Protein AF-A0A7T8GLV0-F1 (afdb_monomer_lite)

InterPro domains:
  IPR029021 Protein-tyrosine phosphatase-like [G3DSA:3.90.190.10] (1-58)
  IPR029021 Protein-tyrosine phosphatase-like [SSF52799] (1-53)

Structure (mmCIF, N/CA/C/O backbone):
data_AF-A0A7T8GLV0-F1
#
_entry.id   AF-A0A7T8GLV0-F1
#
loop_
_atom_site.group_PDB
_atom_site.id
_atom_site.type_symbol
_atom_site.label_atom_id
_atom_site.label_alt_id
_atom_site.label_comp_id
_atom_site.label_asym_id
_atom_site.label_entity_id
_atom_site.label_seq_id
_atom_site.pdbx_PDB_ins_code
_atom_site.Cartn_x
_atom_site.Cartn_y
_atom_site.Cartn_z
_atom_site.occupancy
_atom_site.B_iso_or_equiv
_atom_site.auth_seq_id
_atom_site.auth_comp_id
_atom_site.auth_asym_id
_atom_site.auth_atom_id
_atom_site.pdbx_PDB_model_num
ATOM 1 N N . LEU A 1 1 ? -12.041 15.255 6.692 1.00 55.09 1 LEU A N 1
ATOM 2 C CA . LEU A 1 1 ? -13.062 15.262 7.763 1.00 55.09 1 LEU A CA 1
ATOM 3 C C . LEU A 1 1 ? -12.495 14.511 8.959 1.00 55.09 1 LEU A C 1
ATOM 5 O O . LEU A 1 1 ? -12.100 13.363 8.773 1.00 55.09 1 LEU A O 1
ATOM 9 N N . PRO A 1 2 ? -12.372 15.136 10.138 1.00 69.75 2 PRO A N 1
ATOM 10 C CA . PRO A 1 2 ? -11.974 14.426 11.350 1.00 69.75 2 PRO A CA 1
ATOM 11 C C . PRO A 1 2 ? -12.902 13.226 11.593 1.00 69.75 2 PRO A C 1
ATOM 13 O O . PRO A 1 2 ? -14.115 13.362 11.470 1.00 69.75 2 PRO A O 1
ATOM 16 N N . GLY A 1 3 ? -12.335 12.058 11.904 1.00 75.19 3 GLY A N 1
ATOM 17 C CA . GLY A 1 3 ? -13.100 10.863 12.286 1.00 75.19 3 GLY A CA 1
ATOM 18 C C . GLY A 1 3 ? -13.435 9.868 11.169 1.00 75.19 3 GLY A C 1
ATOM 19 O O . GLY A 1 3 ? -13.902 8.781 11.484 1.00 75.19 3 GLY A O 1
ATOM 20 N N . PHE A 1 4 ? -13.163 10.170 9.894 1.00 83.12 4 PHE A N 1
ATOM 21 C CA . PHE A 1 4 ? -13.374 9.196 8.814 1.00 83.12 4 PHE A CA 1
ATOM 22 C C . PHE A 1 4 ? -12.099 8.355 8.578 1.00 83.12 4 PHE A C 1
ATOM 24 O O . PHE A 1 4 ? -11.034 8.949 8.374 1.00 83.12 4 PHE A O 1
ATOM 31 N N . PRO A 1 5 ? -12.155 7.007 8.616 1.00 88.69 5 PRO A N 1
ATOM 32 C CA . PRO A 1 5 ? -10.977 6.134 8.565 1.00 88.69 5 PRO A CA 1
ATOM 33 C C . PRO A 1 5 ? -10.452 5.968 7.130 1.00 88.69 5 PRO A C 1
ATOM 35 O O . PRO A 1 5 ? -10.502 4.889 6.546 1.00 88.69 5 PRO A O 1
ATOM 38 N N . VAL A 1 6 ? -9.948 7.058 6.549 1.00 91.50 6 VAL A N 1
ATOM 39 C CA . VAL A 1 6 ? -9.307 7.072 5.227 1.00 91.50 6 VAL A CA 1
ATOM 40 C C . VAL A 1 6 ? -7.810 7.264 5.390 1.00 91.50 6 VAL A C 1
ATOM 42 O O . VAL A 1 6 ? -7.350 8.187 6.061 1.00 91.50 6 VAL A O 1
ATOM 45 N N . PHE A 1 7 ? -7.055 6.384 4.743 1.00 92.06 7 PHE A N 1
ATOM 46 C CA . PHE A 1 7 ? -5.601 6.341 4.796 1.00 92.06 7 PHE A CA 1
ATOM 47 C C . PHE A 1 7 ? -5.041 6.379 3.378 1.00 92.06 7 PHE A C 1
ATOM 49 O O . PHE A 1 7 ? -5.690 5.940 2.431 1.00 92.06 7 PHE A O 1
ATOM 56 N N . GLY A 1 8 ? -3.823 6.895 3.242 1.00 93.94 8 GLY A N 1
ATOM 57 C CA . GLY A 1 8 ? -3.099 6.939 1.980 1.00 93.94 8 GLY A CA 1
ATOM 58 C C . GLY A 1 8 ? -1.670 6.452 2.164 1.00 93.94 8 GLY A C 1
ATOM 59 O O . GLY A 1 8 ? -1.089 6.569 3.242 1.00 93.94 8 GLY A O 1
ATOM 60 N N . THR A 1 9 ? -1.107 5.897 1.101 1.00 95.56 9 THR A N 1
ATOM 61 C CA . THR A 1 9 ? 0.295 5.493 1.038 1.00 95.56 9 THR A CA 1
ATOM 62 C C . THR A 1 9 ? 0.783 5.587 -0.404 1.00 95.56 9 THR A C 1
ATOM 64 O O . THR A 1 9 ? -0.021 5.592 -1.338 1.00 95.56 9 THR A O 1
ATOM 67 N N . GLY A 1 10 ? 2.100 5.665 -0.589 1.00 95.50 10 GLY A N 1
ATOM 68 C CA . GLY A 1 10 ? 2.708 5.395 -1.891 1.00 95.50 10 GLY A CA 1
ATOM 69 C C . GLY A 1 10 ? 2.589 3.912 -2.252 1.00 95.50 10 GLY A C 1
ATOM 70 O O . GLY A 1 10 ? 2.148 3.102 -1.438 1.00 95.50 10 GLY A O 1
ATOM 71 N N . GLN A 1 11 ? 3.020 3.529 -3.456 1.00 96.12 11 GLN A N 1
ATOM 72 C CA . GLN A 1 11 ? 3.014 2.123 -3.865 1.00 96.12 11 GLN A CA 1
ATOM 73 C C . GLN A 1 11 ? 3.870 1.276 -2.905 1.00 96.12 11 GLN A C 1
ATOM 75 O O . GLN A 1 11 ? 5.095 1.431 -2.890 1.00 96.12 11 GLN A O 1
ATOM 80 N N . PRO A 1 12 ? 3.280 0.361 -2.115 1.00 97.31 12 PRO A N 1
ATOM 81 C CA . PRO A 1 12 ? 4.056 -0.400 -1.154 1.00 97.31 12 PRO A CA 1
ATOM 82 C C . PRO A 1 12 ? 4.658 -1.647 -1.806 1.00 97.31 12 PRO A C 1
ATOM 84 O O . PRO A 1 12 ? 4.122 -2.191 -2.773 1.00 97.31 12 PRO A O 1
ATOM 87 N N . THR A 1 13 ? 5.730 -2.172 -1.211 1.00 98.00 13 THR A N 1
ATOM 88 C CA . THR A 1 13 ? 6.135 -3.575 -1.413 1.00 98.00 13 THR A CA 1
ATOM 89 C C . THR A 1 13 ? 5.094 -4.523 -0.811 1.00 98.00 13 THR A C 1
ATOM 91 O O . THR A 1 13 ? 4.290 -4.115 0.027 1.00 98.00 13 THR A O 1
ATOM 94 N N . MET A 1 14 ? 5.143 -5.816 -1.141 1.00 96.44 14 MET A N 1
ATOM 95 C CA . MET A 1 14 ? 4.259 -6.820 -0.515 1.00 96.44 14 MET A CA 1
ATOM 96 C C . MET A 1 14 ? 4.411 -6.882 1.016 1.00 96.44 14 MET A C 1
ATOM 98 O O . MET A 1 14 ? 3.459 -7.182 1.740 1.00 96.44 14 MET A O 1
ATOM 102 N N . LYS A 1 15 ? 5.616 -6.604 1.530 1.00 97.94 15 LYS A N 1
ATOM 103 C CA . LYS A 1 15 ? 5.874 -6.488 2.973 1.00 97.94 15 LYS A CA 1
ATOM 104 C C . LYS A 1 15 ? 5.335 -5.169 3.526 1.00 97.94 15 LYS A C 1
ATOM 106 O O . LYS A 1 15 ? 4.744 -5.161 4.600 1.00 97.94 15 LYS A O 1
ATOM 111 N N . GLY A 1 16 ? 5.523 -4.075 2.787 1.00 97.38 16 GLY A N 1
ATOM 112 C CA . GLY A 1 16 ? 4.998 -2.755 3.131 1.00 97.38 16 GLY A CA 1
ATOM 113 C C . GLY A 1 16 ? 3.476 -2.752 3.244 1.00 97.38 16 GLY A C 1
ATOM 114 O O . GLY A 1 16 ? 2.959 -2.235 4.221 1.00 97.38 16 GLY A O 1
ATOM 115 N N . PHE A 1 17 ? 2.774 -3.420 2.324 1.00 95.44 17 PHE A N 1
ATOM 116 C CA . PHE A 1 17 ? 1.316 -3.550 2.340 1.00 95.44 17 PHE A CA 1
ATOM 117 C C . PHE A 1 17 ? 0.807 -4.112 3.674 1.00 95.44 17 PHE A C 1
ATOM 119 O O . PHE A 1 17 ? -0.048 -3.507 4.314 1.00 95.44 17 PHE A O 1
ATOM 126 N N . ARG A 1 18 ? 1.396 -5.222 4.146 1.00 94.75 18 ARG A N 1
ATOM 127 C CA . ARG A 1 18 ? 1.034 -5.826 5.440 1.00 94.75 18 ARG A CA 1
ATOM 128 C C . ARG A 1 18 ? 1.286 -4.865 6.602 1.00 94.75 18 ARG A C 1
ATOM 130 O O . ARG A 1 18 ? 0.393 -4.650 7.413 1.00 94.75 18 ARG A O 1
ATOM 137 N N . LYS A 1 19 ? 2.455 -4.219 6.619 1.00 96.62 19 LYS A N 1
ATOM 138 C CA . LYS A 1 19 ? 2.811 -3.230 7.647 1.00 96.62 19 LYS A CA 1
ATOM 139 C C . LYS A 1 19 ? 1.886 -2.014 7.662 1.00 96.62 19 LYS A C 1
ATOM 141 O O . LYS A 1 19 ? 1.598 -1.490 8.730 1.00 96.62 19 LYS A O 1
ATOM 146 N N . CYS A 1 20 ? 1.418 -1.560 6.500 1.00 94.75 20 CYS A N 1
ATOM 147 C CA . CYS A 1 20 ? 0.453 -0.465 6.409 1.00 94.75 20 CYS A CA 1
ATOM 148 C C . CYS A 1 20 ? -0.899 -0.845 7.028 1.00 94.75 20 CYS A C 1
ATOM 150 O O . CYS A 1 20 ? -1.550 0.009 7.623 1.00 94.75 20 CYS A O 1
ATOM 152 N N . LEU A 1 21 ? -1.313 -2.110 6.907 1.00 92.56 21 LEU A N 1
ATOM 153 C CA . LEU A 1 21 ? -2.584 -2.587 7.452 1.00 92.56 21 LEU A CA 1
ATOM 154 C C . LEU A 1 21 ? -2.542 -2.853 8.960 1.00 92.56 21 LEU A C 1
ATOM 156 O O . LEU A 1 21 ? -3.562 -2.674 9.612 1.00 92.56 21 LEU A O 1
ATOM 160 N N . GLU A 1 22 ? -1.398 -3.235 9.532 1.00 94.12 22 GLU A N 1
ATOM 161 C CA . GLU A 1 22 ? -1.250 -3.522 10.972 1.00 94.12 22 GLU A CA 1
ATOM 162 C C . GLU A 1 22 ? -1.876 -2.457 11.905 1.00 94.12 22 GLU A C 1
ATOM 164 O O . GLU A 1 22 ? -2.719 -2.820 12.730 1.00 94.12 22 GLU A O 1
ATOM 169 N N . PRO A 1 23 ? -1.549 -1.150 11.799 1.00 92.94 23 PRO A N 1
ATOM 170 C CA . PRO A 1 23 ? -2.153 -0.134 12.662 1.00 92.94 23 PRO A CA 1
ATOM 171 C C . PRO A 1 23 ? -3.641 0.094 12.369 1.00 92.94 23 PRO A C 1
ATOM 173 O O . PRO A 1 23 ? -4.382 0.475 13.275 1.00 92.94 23 PRO A O 1
ATOM 176 N N . ILE A 1 24 ? -4.083 -0.144 11.129 1.00 92.00 24 ILE A N 1
ATOM 177 C CA . ILE A 1 24 ? -5.484 0.004 10.721 1.00 92.00 24 ILE A CA 1
ATOM 178 C C . ILE A 1 24 ? -6.304 -1.123 11.345 1.00 92.00 24 ILE A C 1
ATOM 180 O O . ILE A 1 24 ? -7.271 -0.842 12.034 1.00 92.00 24 ILE A O 1
ATOM 184 N N . ILE A 1 25 ? -5.870 -2.376 11.208 1.00 91.50 25 ILE A N 1
ATOM 185 C CA . ILE A 1 25 ? -6.525 -3.544 11.812 1.00 91.50 25 ILE A CA 1
ATOM 186 C C . ILE A 1 25 ? -6.511 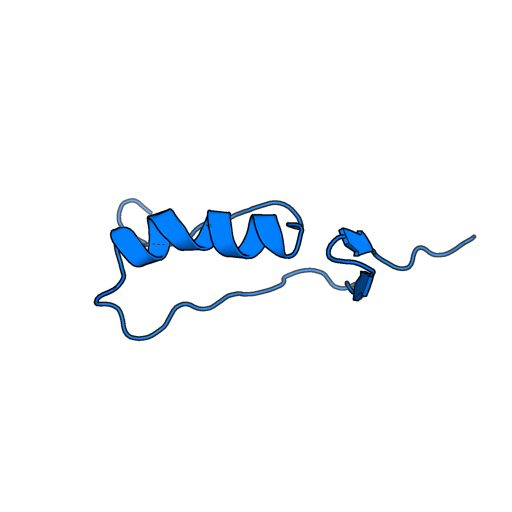-3.447 13.339 1.00 91.50 25 ILE A C 1
ATOM 188 O O . ILE A 1 25 ? -7.494 -3.774 13.988 1.00 91.50 25 ILE A O 1
ATOM 192 N N . LYS A 1 26 ? -5.420 -2.964 13.944 1.00 92.12 26 LYS A N 1
ATOM 193 C CA . LYS A 1 26 ? -5.360 -2.800 15.403 1.00 92.12 26 LYS A CA 1
ATOM 194 C C . LYS A 1 26 ? -6.391 -1.794 15.926 1.00 92.12 26 LYS A C 1
ATOM 196 O O . LYS A 1 26 ? -6.871 -1.954 17.043 1.00 92.12 26 LYS A O 1
ATOM 201 N N . LYS A 1 27 ? -6.669 -0.733 15.165 1.00 90.88 27 LYS A N 1
ATOM 202 C CA . LYS A 1 27 ? -7.569 0.349 15.583 1.00 90.88 27 LYS A CA 1
ATOM 203 C C . LYS A 1 27 ? -9.015 0.144 15.123 1.00 90.88 27 LYS A C 1
ATOM 205 O O . LYS A 1 27 ? -9.915 0.581 15.828 1.00 90.88 27 LYS A O 1
ATOM 210 N N . TYR A 1 28 ? -9.199 -0.482 13.966 1.00 88.56 28 TYR A N 1
ATOM 211 C CA . TYR A 1 28 ? -10.466 -0.627 13.251 1.00 88.56 28 TYR A CA 1
ATOM 212 C C . TYR A 1 28 ? -10.723 -2.094 12.848 1.00 88.56 28 TYR A C 1
ATOM 214 O O . TYR A 1 28 ? -11.196 -2.384 11.752 1.00 88.56 28 TYR A O 1
ATOM 222 N N . GLY A 1 29 ? -10.280 -3.052 13.664 1.00 77.38 29 GLY A N 1
ATOM 223 C CA . GLY A 1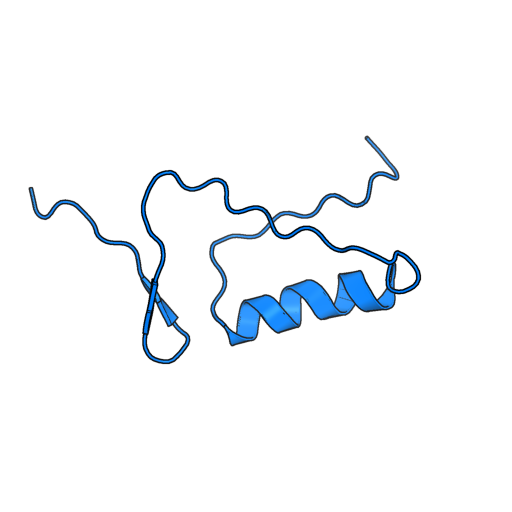 29 ? -10.399 -4.481 13.354 1.00 77.38 29 GLY A CA 1
ATOM 224 C C . GLY A 1 29 ? -11.805 -5.042 13.553 1.00 77.38 29 GLY A C 1
ATOM 225 O O . GLY A 1 29 ? -12.121 -6.092 12.996 1.00 77.38 29 GLY A O 1
ATOM 226 N N . ASP A 1 30 ? -12.641 -4.341 14.324 1.00 82.88 30 ASP A N 1
ATOM 227 C CA . ASP A 1 30 ? -14.046 -4.699 14.540 1.00 82.88 30 ASP A CA 1
ATOM 228 C C . ASP A 1 30 ? -14.908 -4.340 13.311 1.00 82.88 30 ASP A C 1
ATOM 230 O O . ASP A 1 30 ? -15.989 -4.896 13.087 1.00 82.88 30 ASP A O 1
ATOM 234 N N . GLU A 1 31 ? -14.414 -3.437 12.464 1.00 76.81 31 GLU A N 1
ATOM 235 C CA . GLU A 1 31 ? -14.970 -3.095 11.170 1.00 76.81 31 GLU A CA 1
ATOM 236 C C . GLU A 1 31 ? -14.755 -4.259 10.194 1.00 76.81 31 GLU A C 1
ATOM 238 O O . GLU A 1 31 ? -13.647 -4.583 9.772 1.00 76.81 31 GLU A O 1
ATOM 243 N N . LYS A 1 32 ? -15.859 -4.889 9.783 1.00 72.12 32 LYS A N 1
ATOM 244 C CA . LYS A 1 32 ? -15.862 -6.129 8.985 1.00 72.12 32 LYS A CA 1
ATOM 245 C C . LYS A 1 32 ? -15.158 -6.030 7.624 1.00 72.12 32 LYS A C 1
ATOM 247 O O . LYS A 1 32 ? -14.857 -7.063 7.026 1.00 72.12 32 LYS A O 1
ATOM 252 N N . HIS A 1 33 ? -14.939 -4.819 7.106 1.00 86.06 33 HIS A N 1
ATOM 253 C CA . HIS A 1 33 ? -14.416 -4.597 5.759 1.00 86.06 33 HIS A CA 1
ATOM 254 C C . H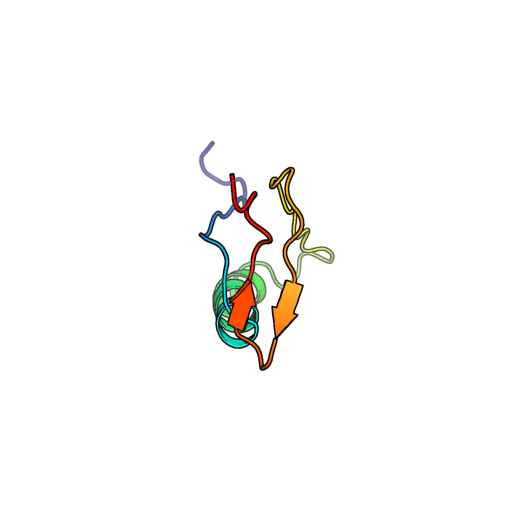IS A 1 33 ? -13.368 -3.483 5.724 1.00 86.06 33 HIS A C 1
ATOM 256 O O . HIS A 1 33 ? -13.647 -2.338 6.070 1.00 86.06 33 HIS A O 1
ATOM 262 N N . ILE A 1 34 ? -12.186 -3.815 5.201 1.00 88.88 34 ILE A N 1
ATOM 263 C CA . ILE A 1 34 ? -11.147 -2.855 4.821 1.00 88.88 34 ILE A CA 1
ATOM 264 C C . ILE A 1 34 ? -11.063 -2.855 3.296 1.00 88.88 34 ILE A C 1
ATOM 266 O O . ILE A 1 34 ? -10.757 -3.879 2.686 1.00 88.88 34 ILE A O 1
ATOM 270 N N . PHE A 1 35 ? -11.324 -1.705 2.676 1.00 92.31 35 PHE A N 1
ATOM 271 C CA . PHE A 1 35 ? -11.217 -1.542 1.228 1.00 92.31 35 PHE A CA 1
ATOM 272 C C . PHE A 1 35 ? -9.836 -1.005 0.863 1.00 92.31 35 PHE A C 1
ATOM 274 O O . PHE A 1 35 ? -9.449 0.083 1.285 1.00 92.31 35 PHE A O 1
ATOM 281 N N . TRP A 1 36 ? -9.103 -1.759 0.047 1.00 92.94 36 TRP A N 1
ATOM 282 C CA . TRP A 1 36 ? -7.869 -1.291 -0.572 1.00 92.94 36 TRP A CA 1
ATOM 283 C C . TRP A 1 36 ? -8.152 -0.876 -2.010 1.00 92.94 36 TRP A C 1
ATOM 285 O O . TRP A 1 36 ? -8.407 -1.721 -2.868 1.00 92.94 36 TRP A O 1
ATOM 295 N N . VAL A 1 37 ? -8.109 0.425 -2.272 1.00 94.88 37 VAL A N 1
ATOM 296 C CA . VAL A 1 37 ? -8.423 0.981 -3.589 1.00 94.88 37 VAL A CA 1
ATOM 297 C C . VAL A 1 37 ? -7.134 1.440 -4.256 1.00 94.88 37 VAL A C 1
ATOM 299 O O . VAL A 1 37 ? -6.426 2.297 -3.731 1.00 94.88 37 VAL A O 1
ATOM 302 N N . ASN A 1 38 ? -6.830 0.869 -5.420 1.00 93.31 38 ASN A N 1
ATOM 303 C CA . ASN A 1 38 ? -5.761 1.364 -6.277 1.00 93.31 38 ASN A CA 1
ATOM 304 C C . ASN A 1 38 ? -6.336 2.414 -7.237 1.00 93.31 38 ASN A C 1
ATOM 306 O O . ASN A 1 38 ? -7.305 2.134 -7.937 1.00 93.31 38 ASN A O 1
ATOM 310 N N . LEU A 1 39 ? -5.744 3.608 -7.249 1.00 95.69 39 LEU A N 1
ATOM 311 C CA . LEU A 1 39 ? -6.174 4.739 -8.080 1.00 95.69 39 LEU A CA 1
ATOM 312 C C . LEU A 1 39 ? -5.303 4.935 -9.330 1.00 95.69 39 LEU A C 1
ATOM 314 O O . LEU A 1 39 ? -5.474 5.916 -10.048 1.00 95.69 39 LEU A O 1
ATOM 318 N N . ARG A 1 40 ? -4.336 4.047 -9.571 1.00 93.75 40 ARG A N 1
ATOM 319 C CA . ARG A 1 40 ? -3.424 4.141 -10.714 1.00 93.75 40 ARG A CA 1
ATOM 320 C C . ARG A 1 40 ? -4.125 3.685 -11.990 1.00 93.75 40 ARG A C 1
ATOM 322 O O . ARG A 1 40 ? -4.807 2.663 -11.984 1.00 93.75 40 ARG A O 1
ATOM 329 N N . GLN A 1 41 ? -3.940 4.446 -13.067 1.00 94.38 41 GLN A N 1
ATOM 330 C CA . GLN A 1 41 ? -4.423 4.072 -14.399 1.00 94.38 41 GLN A CA 1
ATOM 331 C C . GLN A 1 41 ? -3.556 2.949 -14.976 1.00 94.38 41 GLN A C 1
ATOM 333 O O . GLN A 1 41 ? -4.044 2.027 -15.624 1.00 94.38 41 GLN A O 1
ATOM 338 N N . GLU A 1 42 ? -2.254 3.046 -14.749 1.00 92.81 42 GLU A N 1
ATOM 339 C CA . GLU A 1 42 ? -1.251 2.126 -15.241 1.00 92.81 42 GLU A CA 1
ATOM 340 C C . GLU A 1 42 ? -1.164 0.849 -14.387 1.00 92.81 42 GLU A C 1
ATOM 342 O O . GLU A 1 42 ? -1.384 0.883 -13.168 1.00 92.81 42 GLU A O 1
ATOM 347 N N . PRO A 1 43 ? -0.817 -0.301 -14.996 1.00 90.62 43 PRO A N 1
ATOM 348 C CA . PRO A 1 43 ? -0.734 -1.555 -14.268 1.00 90.62 43 PRO A CA 1
ATOM 349 C C . PRO A 1 43 ? 0.406 -1.527 -13.247 1.00 90.62 43 PRO A C 1
ATOM 351 O O . PRO A 1 43 ? 1.505 -1.019 -13.495 1.00 90.62 43 PRO A O 1
ATOM 354 N N . VAL A 1 44 ? 0.155 -2.158 -12.102 1.00 93.62 44 VAL A N 1
ATOM 355 C CA . VAL A 1 44 ? 1.185 -2.453 -11.109 1.00 93.62 44 VAL A CA 1
ATOM 356 C C . VAL A 1 44 ? 1.297 -3.957 -10.946 1.00 93.62 44 VAL A C 1
ATOM 358 O O . VAL A 1 44 ? 0.315 -4.626 -10.633 1.00 93.62 44 VAL A O 1
ATOM 361 N N . ILE A 1 45 ? 2.509 -4.474 -11.116 1.00 94.00 45 ILE A N 1
ATOM 362 C CA . ILE A 1 45 ? 2.831 -5.884 -10.906 1.00 94.00 45 ILE A CA 1
ATOM 363 C C . ILE A 1 45 ? 3.859 -6.027 -9.789 1.00 94.00 45 ILE A C 1
ATOM 365 O O . ILE A 1 45 ? 4.644 -5.118 -9.522 1.00 94.00 45 ILE A O 1
ATOM 369 N N . TYR A 1 46 ? 3.866 -7.187 -9.141 1.00 96.06 46 TYR A N 1
ATOM 370 C CA . TYR A 1 46 ? 4.835 -7.512 -8.103 1.00 96.06 46 TYR A CA 1
ATOM 371 C C . TYR A 1 46 ? 5.775 -8.612 -8.584 1.00 96.06 46 TYR A C 1
ATOM 373 O O . TYR A 1 46 ? 5.330 -9.720 -8.873 1.00 96.06 46 TYR A O 1
ATOM 381 N N . VAL A 1 47 ? 7.077 -8.325 -8.610 1.00 96.62 47 VAL A N 1
ATOM 382 C CA . VAL A 1 47 ? 8.130 -9.302 -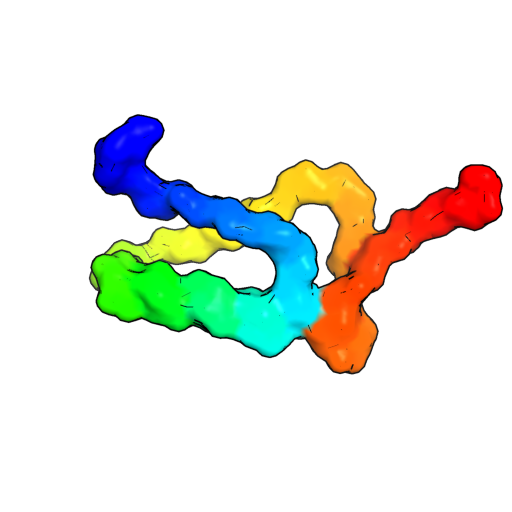8.927 1.00 96.62 47 VAL A CA 1
ATOM 383 C C . VAL A 1 47 ? 9.026 -9.429 -7.704 1.00 96.62 47 VAL A C 1
ATOM 385 O O . VAL A 1 47 ? 9.545 -8.434 -7.201 1.00 96.62 47 VAL A O 1
ATOM 388 N N . ASN A 1 48 ? 9.155 -10.644 -7.163 1.00 97.38 48 ASN A N 1
ATOM 389 C CA . ASN A 1 48 ? 9.905 -10.917 -5.927 1.00 97.38 48 ASN A CA 1
ATOM 390 C C . ASN A 1 48 ? 9.521 -9.991 -4.750 1.00 97.38 48 ASN A C 1
ATOM 392 O O . ASN A 1 48 ? 10.351 -9.602 -3.932 1.00 97.38 48 ASN A O 1
ATOM 396 N N . GLY A 1 49 ? 8.241 -9.611 -4.669 1.00 97.12 49 GLY A N 1
ATOM 397 C CA . GLY A 1 49 ? 7.696 -8.756 -3.610 1.00 97.12 49 GLY A CA 1
ATOM 398 C C . GLY A 1 49 ? 7.935 -7.251 -3.780 1.00 97.12 49 GLY A C 1
ATOM 399 O O . GLY A 1 49 ? 7.417 -6.475 -2.968 1.00 97.12 49 GLY A O 1
ATOM 400 N N . LEU A 1 50 ? 8.653 -6.831 -4.824 1.00 97.81 50 LEU A N 1
ATOM 401 C CA . LEU A 1 50 ? 8.863 -5.429 -5.185 1.00 97.81 50 LEU A CA 1
ATOM 402 C C . LEU A 1 50 ? 7.834 -4.983 -6.237 1.00 97.81 50 LEU A C 1
ATOM 404 O O . LEU A 1 50 ? 7.495 -5.778 -7.116 1.00 97.81 50 LEU A O 1
ATOM 408 N N . PRO A 1 51 ? 7.313 -3.748 -6.148 1.00 96.88 51 PRO A N 1
ATOM 409 C CA . PRO A 1 51 ? 6.344 -3.237 -7.102 1.00 96.88 51 PRO A CA 1
ATOM 410 C C . PRO A 1 51 ? 7.037 -2.686 -8.352 1.00 96.88 51 PRO A C 1
ATOM 412 O O . PRO A 1 51 ? 8.025 -1.960 -8.257 1.00 96.88 51 PRO A O 1
ATOM 415 N N . PHE A 1 52 ? 6.461 -2.972 -9.513 1.00 95.62 52 PHE A N 1
ATOM 416 C CA . PHE A 1 52 ? 6.888 -2.454 -10.806 1.00 95.62 52 PHE A CA 1
ATOM 417 C C . PHE A 1 52 ? 5.689 -1.933 -11.583 1.00 95.62 52 PHE A C 1
ATOM 419 O O . PHE A 1 52 ? 4.562 -2.404 -11.434 1.00 95.62 52 PHE A O 1
ATOM 426 N N . THR A 1 53 ? 5.967 -0.970 -12.444 1.00 94.50 53 THR A N 1
ATOM 427 C CA . THR A 1 53 ? 5.005 -0.376 -13.360 1.00 94.50 53 THR A CA 1
ATOM 428 C C . THR A 1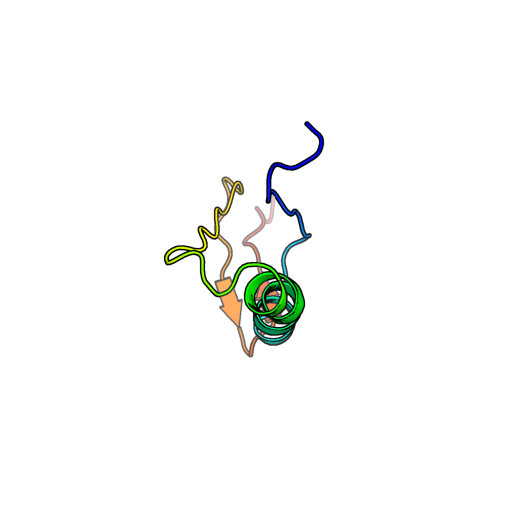 53 ? 5.656 -0.358 -14.727 1.00 94.50 53 THR A C 1
ATOM 430 O O . THR A 1 53 ? 6.802 0.083 -14.842 1.00 94.50 53 THR A O 1
ATOM 433 N N . ALA A 1 54 ? 4.943 -0.844 -15.739 1.00 87.75 54 ALA A N 1
ATOM 434 C CA . ALA A 1 54 ? 5.390 -0.698 -17.113 1.00 87.75 54 ALA A CA 1
ATOM 435 C C . ALA A 1 54 ? 5.431 0.795 -17.450 1.00 87.75 54 ALA A C 1
ATOM 437 O O . ALA A 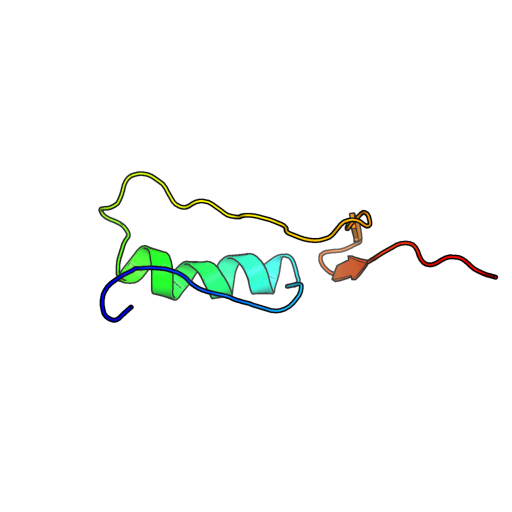1 54 ? 4.479 1.525 -17.176 1.00 87.75 54 ALA A O 1
ATOM 438 N N . ARG A 1 55 ? 6.553 1.245 -17.996 1.00 84.88 55 ARG A N 1
ATOM 439 C CA . ARG A 1 55 ? 6.688 2.589 -18.549 1.00 84.88 55 ARG A CA 1
ATOM 440 C C . ARG A 1 55 ? 6.787 2.451 -20.053 1.00 84.88 55 ARG A C 1
ATOM 442 O O . ARG A 1 55 ? 7.351 1.460 -20.521 1.00 84.88 55 ARG A O 1
ATOM 449 N N . ASP A 1 56 ? 6.224 3.421 -20.759 1.00 82.19 56 ASP A N 1
ATOM 450 C CA . ASP A 1 56 ? 6.489 3.557 -22.182 1.00 82.19 56 ASP A CA 1
ATOM 451 C C . ASP A 1 56 ? 8.008 3.735 -22.361 1.00 82.19 56 ASP A C 1
ATOM 453 O O . ASP A 1 56 ? 8.604 4.535 -21.626 1.00 82.19 56 ASP A O 1
ATOM 457 N N . PRO A 1 57 ? 8.672 2.907 -23.185 1.00 78.75 57 PRO A N 1
ATOM 458 C CA . PRO A 1 57 ? 10.084 3.088 -23.488 1.00 78.75 57 PRO A CA 1
ATOM 459 C C . PRO A 1 57 ? 10.365 4.314 -24.368 1.00 78.75 57 PRO A C 1
ATOM 461 O O . PRO A 1 57 ? 11.540 4.662 -24.498 1.00 78.75 57 PRO A O 1
ATOM 464 N N . GLU A 1 58 ? 9.337 4.924 -24.969 1.00 68.88 58 GLU A N 1
ATOM 465 C CA . GLU A 1 58 ? 9.447 6.126 -25.809 1.00 68.88 58 GLU A CA 1
ATOM 466 C C . GLU A 1 58 ? 9.437 7.441 -25.010 1.00 68.88 58 GLU A C 1
ATOM 468 O O . GLU A 1 58 ? 8.624 7.599 -24.067 1.00 68.88 58 GLU A O 1
#

pLDDT: mean 90.12, std 8.65, range [55.09, 98.0]

Radius of gyration: 14.24 Å; chains: 1; bounding box: 26×26×41 Å

Sequence (58 aa):
LPGFPVFGTGQPTMKGFRKCLEPIIKKYGDEKHIFWVNLRQEPVIYVNGLPFTARDPE

Secondary structure (DSSP, 8-state):
-TT------S---HHHHHHHHHHHHHHH-SSS--------SS-EEEETTEEEE-----

Organism: Caligus rogercresseyi (NCBI:txid217165)

Foldseek 3Di:
DPPDPDDDDDDDFQVRVVVVCVVVCVVPVVPPDDDDDDPDPFDWDHDPRDIDTDDDPD